Protein AF-A0A3C1D9B4-F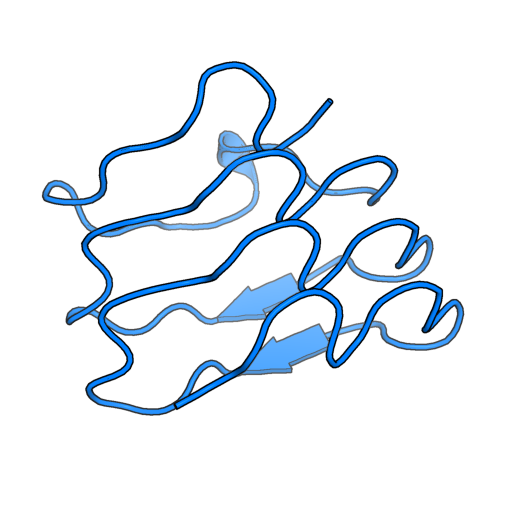1 (afdb_monomer_lite)

Sequence (77 aa):
WIGQRCFADCAALESVVLPQGLEFVEEGVFENCKALQAVAVSNALTHVESRAFAATGLSRQDIAFPETCIFAPDAFA

Structure (mmCIF, N/CA/C/O backbone):
data_AF-A0A3C1D9B4-F1
#
_entry.id   AF-A0A3C1D9B4-F1
#
loop_
_atom_site.group_PDB
_atom_site.id
_atom_site.type_symbol
_atom_site.label_atom_id
_atom_site.label_alt_id
_atom_site.label_comp_id
_atom_site.label_asym_id
_atom_site.label_entity_id
_atom_site.label_seq_id
_atom_site.pdbx_PDB_ins_code
_atom_site.Cartn_x
_atom_site.Cartn_y
_atom_site.Cartn_z
_atom_site.occupancy
_atom_site.B_iso_or_equiv
_atom_site.auth_seq_id
_atom_site.auth_comp_id
_atom_site.auth_asym_id
_atom_site.auth_atom_id
_atom_site.pdbx_PDB_model_num
ATOM 1 N N . TRP A 1 1 ? -5.335 -12.239 7.419 1.00 71.44 1 TRP A N 1
ATOM 2 C CA . TRP A 1 1 ? -4.036 -11.579 7.633 1.00 71.44 1 TRP A CA 1
ATOM 3 C C . TRP A 1 1 ? -3.288 -11.578 6.311 1.00 71.44 1 TRP A C 1
ATOM 5 O O . TRP A 1 1 ? -3.283 -12.614 5.654 1.00 71.44 1 TRP A O 1
ATOM 15 N N . ILE A 1 2 ? -2.758 -10.427 5.895 1.00 79.19 2 ILE A N 1
ATOM 16 C CA . ILE A 1 2 ? -1.897 -10.281 4.715 1.00 79.19 2 ILE A CA 1
ATOM 17 C C . ILE A 1 2 ? -0.538 -9.853 5.261 1.00 79.19 2 ILE A C 1
ATOM 19 O O . ILE A 1 2 ? -0.455 -8.805 5.894 1.00 79.19 2 ILE A O 1
ATOM 23 N N . GLY A 1 3 ? 0.477 -10.695 5.084 1.00 86.69 3 GLY A N 1
ATOM 24 C CA . GLY A 1 3 ? 1.808 -10.436 5.628 1.00 86.69 3 GLY A CA 1
ATOM 25 C C . GLY A 1 3 ? 2.604 -9.432 4.797 1.00 86.69 3 GLY A C 1
ATOM 26 O O . GLY A 1 3 ? 2.278 -9.170 3.635 1.00 86.69 3 GLY A O 1
ATOM 27 N N . GLN A 1 4 ? 3.679 -8.918 5.391 1.00 93.81 4 GLN A N 1
ATOM 28 C CA . GLN A 1 4 ? 4.650 -8.034 4.740 1.00 93.81 4 GLN A CA 1
ATOM 29 C C . GLN A 1 4 ? 5.047 -8.521 3.341 1.00 93.81 4 GLN A C 1
ATOM 31 O O . GLN A 1 4 ? 5.356 -9.699 3.144 1.00 93.81 4 GLN A O 1
ATOM 36 N N . ARG A 1 5 ? 5.060 -7.597 2.372 1.00 94.19 5 ARG A N 1
ATOM 37 C CA . ARG A 1 5 ? 5.475 -7.839 0.977 1.00 94.19 5 ARG A CA 1
ATOM 38 C C . ARG A 1 5 ? 4.787 -9.012 0.258 1.00 94.19 5 ARG A C 1
ATOM 40 O O . ARG A 1 5 ? 5.307 -9.500 -0.740 1.00 94.19 5 ARG A O 1
ATOM 47 N N . CYS A 1 6 ? 3.612 -9.463 0.709 1.00 94.62 6 CYS A N 1
ATOM 48 C CA . CYS A 1 6 ? 2.958 -10.657 0.152 1.00 94.62 6 CYS A CA 1
ATOM 49 C C . CYS A 1 6 ? 2.634 -10.555 -1.351 1.00 94.62 6 CYS A C 1
ATOM 51 O O . CYS A 1 6 ? 2.624 -11.577 -2.036 1.00 94.62 6 CYS A O 1
ATOM 53 N N . PHE A 1 7 ? 2.370 -9.348 -1.857 1.00 95.56 7 PHE A N 1
ATOM 54 C CA . PHE A 1 7 ? 2.132 -9.082 -3.277 1.00 95.56 7 PHE A CA 1
ATOM 55 C C . PHE A 1 7 ? 3.188 -8.148 -3.875 1.00 95.56 7 PHE A C 1
ATOM 57 O O . PHE A 1 7 ? 2.959 -7.598 -4.949 1.00 95.56 7 PHE A O 1
ATOM 64 N N . ALA A 1 8 ? 4.338 -7.969 -3.217 1.00 96.12 8 ALA A N 1
ATOM 65 C CA . ALA A 1 8 ? 5.398 -7.128 -3.753 1.00 96.12 8 ALA A CA 1
ATOM 66 C C . ALA A 1 8 ? 5.849 -7.636 -5.135 1.00 96.12 8 ALA A C 1
ATOM 68 O O . ALA A 1 8 ? 5.861 -8.840 -5.402 1.00 96.12 8 ALA A O 1
ATOM 69 N N . ASP A 1 9 ? 6.174 -6.701 -6.026 1.00 97.00 9 ASP A N 1
ATOM 70 C CA . ASP A 1 9 ? 6.630 -6.935 -7.400 1.00 97.00 9 ASP A CA 1
ATOM 71 C C . ASP A 1 9 ? 5.624 -7.672 -8.307 1.00 97.00 9 ASP A C 1
ATOM 73 O O . ASP A 1 9 ? 5.975 -8.126 -9.403 1.00 97.00 9 ASP A O 1
ATOM 77 N N . CYS A 1 10 ? 4.345 -7.747 -7.919 1.00 96.62 10 CYS A N 1
ATOM 78 C CA . CYS A 1 10 ? 3.287 -8.286 -8.772 1.00 96.62 10 CYS A CA 1
ATOM 79 C C . CYS A 1 10 ? 2.933 -7.298 -9.898 1.00 96.62 10 CYS A C 1
ATOM 81 O O . CYS A 1 10 ? 1.885 -6.657 -9.904 1.00 96.62 10 CYS A O 1
ATOM 83 N N . ALA A 1 11 ? 3.808 -7.191 -10.899 1.00 93.88 11 ALA A N 1
ATOM 84 C CA . ALA A 1 11 ? 3.710 -6.212 -11.981 1.00 93.88 11 ALA A CA 1
ATOM 85 C C . ALA A 1 11 ? 2.467 -6.365 -12.877 1.00 93.88 11 ALA A C 1
ATOM 87 O O . ALA A 1 11 ? 2.121 -5.420 -13.576 1.00 93.88 11 ALA A O 1
ATOM 88 N N . ALA A 1 12 ? 1.812 -7.531 -12.862 1.00 96.12 12 ALA A N 1
ATOM 89 C CA . ALA A 1 12 ? 0.575 -7.803 -13.600 1.00 96.12 12 ALA A CA 1
ATOM 90 C C . ALA A 1 12 ? -0.702 -7.631 -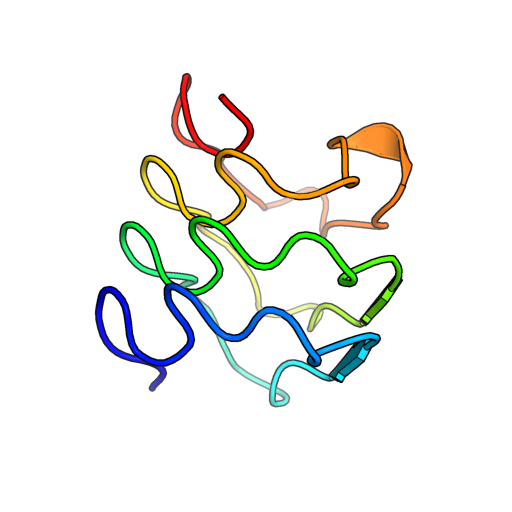12.753 1.00 96.12 12 ALA A C 1
ATOM 92 O O . ALA A 1 12 ? -1.800 -7.864 -13.250 1.00 96.12 12 ALA A O 1
ATOM 93 N N . LEU A 1 13 ? -0.584 -7.284 -11.467 1.00 95.94 13 LEU A N 1
ATOM 94 C CA . LEU A 1 13 ? -1.735 -7.127 -10.585 1.00 95.94 13 LEU A CA 1
ATOM 95 C C . LEU A 1 13 ? -2.422 -5.789 -10.863 1.00 95.94 13 LEU A C 1
ATOM 97 O O . LEU A 1 13 ? -1.901 -4.744 -10.497 1.00 95.94 13 LEU A O 1
ATOM 101 N N . GLU A 1 14 ? -3.584 -5.833 -11.510 1.00 96.06 14 GLU A N 1
ATOM 102 C CA . GLU A 1 14 ? -4.326 -4.630 -11.916 1.00 96.06 14 GLU A CA 1
ATOM 103 C C . GLU A 1 14 ? -5.312 -4.140 -10.854 1.00 96.06 14 GLU A C 1
ATOM 105 O O . GLU A 1 14 ? -5.511 -2.935 -10.676 1.00 96.06 14 GLU A O 1
ATOM 110 N N . SER A 1 15 ? -5.936 -5.075 -10.133 1.00 95.50 15 SER A N 1
ATOM 111 C CA . SER A 1 15 ? -6.927 -4.761 -9.110 1.00 95.50 15 SER A CA 1
ATOM 112 C C . SER A 1 15 ? -6.901 -5.734 -7.939 1.00 95.50 15 SER A C 1
ATOM 114 O O . SER A 1 15 ? -6.567 -6.910 -8.093 1.00 95.50 15 SER A O 1
ATOM 116 N N . VAL A 1 16 ? -7.262 -5.235 -6.755 1.00 94.62 16 VAL A N 1
ATOM 117 C CA . VAL A 1 16 ? -7.313 -6.012 -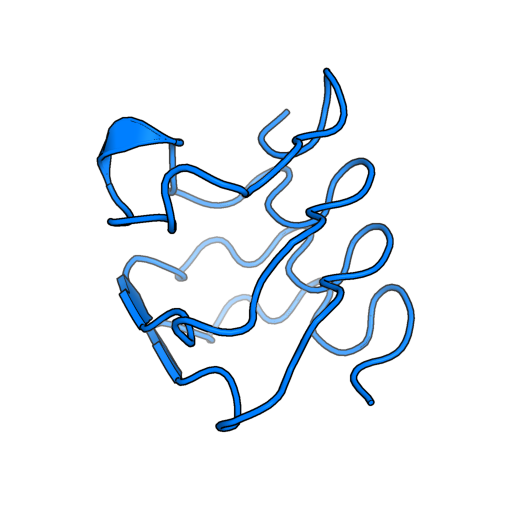5.511 1.00 94.62 16 VAL A CA 1
ATOM 118 C C . VAL A 1 16 ? -8.587 -5.700 -4.741 1.00 94.62 16 VAL A C 1
ATOM 120 O O . VAL A 1 16 ? -8.984 -4.544 -4.610 1.00 94.62 16 VAL A O 1
ATOM 123 N N . VAL A 1 17 ? -9.197 -6.737 -4.169 1.00 94.75 17 VAL A N 1
ATOM 124 C CA . VAL A 1 17 ? -10.267 -6.604 -3.177 1.00 94.75 17 VAL A CA 1
ATOM 125 C C . VAL A 1 17 ? -9.731 -7.076 -1.834 1.00 94.75 17 VAL A C 1
ATOM 127 O O . VAL A 1 17 ? -9.397 -8.251 -1.674 1.00 94.75 17 VAL A O 1
ATOM 130 N N . LEU A 1 18 ? -9.625 -6.162 -0.869 1.00 92.19 18 LEU A N 1
ATOM 131 C CA . LEU A 1 18 ? -9.179 -6.504 0.475 1.00 92.19 18 LEU A CA 1
ATOM 132 C C . LEU A 1 18 ? -10.282 -7.277 1.219 1.00 92.19 18 LEU A C 1
ATOM 134 O O . LEU A 1 18 ? -11.461 -6.929 1.109 1.00 92.19 18 LEU A O 1
ATOM 138 N N . PRO A 1 19 ? -9.928 -8.317 1.996 1.00 90.94 19 PRO A N 1
ATOM 139 C CA . PRO A 1 19 ? -10.903 -9.099 2.746 1.00 90.94 19 PRO A CA 1
ATOM 140 C C . PRO A 1 19 ? -11.706 -8.247 3.732 1.00 90.94 19 PRO A C 1
ATOM 142 O O . PRO A 1 19 ? -11.171 -7.340 4.374 1.00 90.94 19 PRO A O 1
ATOM 145 N N . GLN A 1 20 ? -12.977 -8.607 3.923 1.00 90.19 20 GLN A N 1
ATOM 146 C CA . GLN A 1 20 ? -13.788 -8.069 5.017 1.00 90.19 20 GLN A CA 1
ATOM 147 C C . GLN A 1 20 ? -13.107 -8.373 6.359 1.00 90.19 20 GLN A C 1
ATOM 149 O O . GLN A 1 20 ? -12.685 -9.503 6.602 1.00 90.19 20 GLN A O 1
ATOM 154 N N . GLY A 1 21 ? -12.974 -7.357 7.213 1.00 90.44 21 GLY A N 1
ATOM 155 C CA . GLY A 1 21 ? -12.276 -7.480 8.499 1.00 90.44 21 GLY A CA 1
ATOM 156 C C . GLY A 1 21 ? -10.748 -7.379 8.426 1.00 90.44 21 GLY A C 1
ATOM 157 O O . GLY A 1 21 ? -10.088 -7.587 9.437 1.00 90.44 21 GLY A O 1
ATOM 158 N N . LEU A 1 22 ? -10.156 -7.069 7.264 1.00 93.56 22 LEU A N 1
ATOM 159 C CA . LEU A 1 22 ? -8.735 -6.727 7.219 1.00 93.56 22 LEU A CA 1
ATOM 160 C C . LEU A 1 22 ? -8.507 -5.366 7.890 1.00 93.56 22 LEU A C 1
ATOM 162 O O . LEU A 1 22 ? -8.963 -4.346 7.379 1.00 93.56 22 LEU A O 1
ATOM 166 N N . GLU A 1 23 ? -7.785 -5.377 9.007 1.00 93.88 23 GLU A N 1
ATOM 167 C CA . GLU A 1 23 ? -7.493 -4.179 9.804 1.00 93.88 23 GLU A CA 1
ATOM 168 C C . GLU A 1 23 ? -6.167 -3.504 9.428 1.00 93.88 23 GLU A C 1
ATOM 170 O O . GLU A 1 23 ? -6.051 -2.285 9.556 1.00 93.88 23 GLU A O 1
ATOM 175 N N . PHE A 1 24 ? -5.201 -4.274 8.917 1.00 92.94 24 PHE A N 1
ATOM 176 C CA . PHE A 1 24 ? -3.841 -3.815 8.628 1.00 92.94 24 PHE A CA 1
ATOM 177 C C . PHE A 1 24 ? -3.425 -4.196 7.205 1.00 92.94 24 PHE A C 1
ATOM 179 O O . PHE A 1 24 ? -3.586 -5.349 6.789 1.00 92.94 24 PHE A O 1
ATOM 186 N N . VAL A 1 25 ? -2.847 -3.237 6.484 1.00 94.00 25 VAL A N 1
ATOM 187 C CA . VAL A 1 25 ? -2.008 -3.487 5.307 1.00 94.00 25 VAL A CA 1
ATOM 188 C C . VAL A 1 25 ? -0.569 -3.284 5.756 1.00 94.00 25 VAL A C 1
ATOM 190 O O . VAL A 1 25 ? -0.160 -2.161 6.039 1.00 94.00 25 VAL A O 1
ATOM 193 N N . GLU A 1 26 ? 0.167 -4.385 5.871 1.00 95.94 26 GLU A N 1
ATOM 194 C CA . GLU A 1 26 ? 1.536 -4.373 6.378 1.00 95.94 26 GLU A CA 1
ATOM 195 C C . GLU A 1 26 ? 2.546 -3.740 5.406 1.00 95.94 26 GLU A C 1
ATOM 197 O O . GLU A 1 26 ? 2.221 -3.335 4.285 1.00 95.94 26 GLU A O 1
ATOM 202 N N . GLU A 1 27 ? 3.797 -3.652 5.861 1.00 96.44 27 GLU A N 1
ATOM 203 C CA . GLU 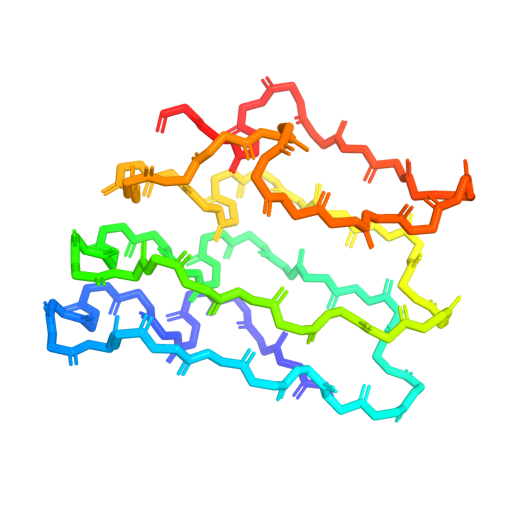A 1 27 ? 4.885 -3.034 5.113 1.00 96.44 27 GLU A CA 1
ATOM 204 C C . GLU A 1 27 ? 5.034 -3.663 3.720 1.00 96.44 27 GLU A C 1
ATOM 206 O O . GLU A 1 27 ? 5.141 -4.887 3.566 1.00 96.44 27 GLU A O 1
ATOM 211 N N . GLY A 1 28 ? 5.058 -2.810 2.696 1.00 96.25 28 GLY A N 1
ATOM 212 C CA . GLY A 1 28 ? 5.398 -3.208 1.332 1.00 96.25 28 GLY A CA 1
ATOM 213 C C . GLY A 1 28 ? 4.432 -4.184 0.657 1.00 96.25 28 GLY A C 1
ATOM 214 O O . GLY A 1 28 ? 4.810 -4.786 -0.343 1.00 96.25 28 GLY A O 1
ATOM 215 N N . VAL A 1 29 ? 3.218 -4.401 1.181 1.00 96.75 29 VAL A N 1
ATOM 216 C CA . VAL A 1 29 ? 2.309 -5.457 0.688 1.00 96.75 29 VAL A CA 1
ATOM 217 C C . VAL A 1 29 ? 2.099 -5.412 -0.827 1.00 96.75 29 VAL A C 1
ATOM 219 O O . VAL A 1 29 ? 2.120 -6.474 -1.440 1.00 96.75 29 VAL A O 1
ATOM 222 N N . PHE A 1 30 ? 1.941 -4.228 -1.423 1.00 96.81 30 PHE A N 1
ATOM 223 C CA . PHE A 1 30 ? 1.791 -4.012 -2.868 1.00 96.81 30 PHE A CA 1
ATOM 224 C C . PHE A 1 30 ? 2.948 -3.192 -3.466 1.00 96.81 30 PHE A C 1
ATOM 226 O O . PHE A 1 30 ? 2.771 -2.529 -4.489 1.00 96.81 30 PHE A O 1
ATOM 233 N N . GLU A 1 31 ? 4.125 -3.213 -2.835 1.00 96.56 31 GLU A N 1
ATOM 234 C CA . GLU A 1 31 ? 5.324 -2.518 -3.323 1.00 96.56 31 GLU A CA 1
ATOM 235 C C . GLU A 1 31 ? 5.636 -2.943 -4.772 1.00 96.56 31 GLU A C 1
ATOM 237 O O . GLU A 1 31 ? 5.585 -4.126 -5.101 1.00 96.56 31 GLU A O 1
ATOM 242 N N . ASN A 1 32 ? 5.936 -1.990 -5.661 1.00 96.56 32 ASN A N 1
ATOM 243 C CA . ASN A 1 32 ? 6.240 -2.217 -7.085 1.00 96.56 32 ASN A CA 1
ATOM 244 C C . ASN A 1 32 ? 5.127 -2.880 -7.931 1.00 96.56 32 ASN A C 1
ATOM 246 O O . ASN A 1 32 ? 5.390 -3.338 -9.051 1.00 96.56 32 ASN A O 1
ATOM 250 N N . CYS A 1 33 ? 3.871 -2.894 -7.479 1.00 96.94 33 CYS A N 1
ATOM 251 C CA . CYS A 1 33 ? 2.735 -3.322 -8.304 1.00 96.94 33 CYS A CA 1
ATOM 252 C C . CYS A 1 33 ? 2.363 -2.247 -9.342 1.00 96.94 33 CYS A C 1
ATOM 254 O O . CYS A 1 33 ? 1.394 -1.507 -9.190 1.00 96.94 33 CYS A O 1
ATOM 256 N N . LYS A 1 34 ? 3.146 -2.146 -10.422 1.00 95.06 34 LYS A N 1
ATOM 257 C CA . LYS A 1 34 ? 3.050 -1.051 -11.411 1.00 95.06 34 LYS A CA 1
ATOM 258 C C . LYS A 1 34 ? 1.742 -1.004 -12.203 1.00 95.06 34 LYS A C 1
ATOM 260 O O . LYS A 1 34 ? 1.363 0.068 -12.663 1.00 95.06 34 LYS A O 1
ATOM 265 N N . ALA A 1 35 ? 1.081 -2.145 -12.392 1.00 96.12 35 ALA A N 1
ATOM 266 C CA . ALA A 1 35 ? -0.213 -2.207 -13.069 1.00 96.12 35 ALA A CA 1
ATOM 267 C C . ALA A 1 35 ? -1.398 -1.947 -12.128 1.00 96.12 35 ALA A C 1
ATOM 269 O O . ALA A 1 35 ? -2.521 -1.835 -12.612 1.00 96.12 35 ALA A O 1
ATOM 270 N N . LEU A 1 36 ? -1.173 -1.844 -10.812 1.00 96.12 36 LEU A N 1
ATOM 271 C CA . LEU A 1 36 ? -2.249 -1.733 -9.835 1.00 96.12 36 LEU A CA 1
ATOM 272 C C . LEU A 1 36 ? -2.910 -0.361 -9.945 1.00 96.12 36 LEU A C 1
ATOM 274 O O . LEU A 1 36 ? -2.283 0.660 -9.669 1.00 96.12 36 LEU A O 1
ATOM 278 N N . GLN A 1 37 ? -4.178 -0.361 -10.354 1.00 93.94 37 GLN A N 1
ATOM 279 C CA . GLN A 1 37 ? -4.985 0.842 -10.580 1.00 93.94 37 GLN A CA 1
ATOM 280 C C . GLN A 1 37 ? -6.256 0.879 -9.732 1.00 93.94 37 GLN A C 1
ATOM 282 O O . GLN A 1 37 ? -6.888 1.926 -9.630 1.00 93.94 37 GLN A O 1
ATOM 287 N N . ALA A 1 38 ? -6.650 -0.239 -9.120 1.00 93.81 38 ALA A N 1
ATOM 288 C CA . ALA A 1 38 ? -7.858 -0.291 -8.308 1.00 93.81 38 ALA A CA 1
ATOM 289 C C . ALA A 1 38 ? -7.666 -1.138 -7.050 1.00 93.81 38 ALA A C 1
ATOM 291 O O . ALA A 1 38 ? -7.272 -2.302 -7.114 1.00 93.81 38 ALA A O 1
ATOM 292 N N . VAL A 1 39 ? -8.012 -0.575 -5.893 1.00 94.75 39 VAL A N 1
ATOM 293 C CA . VAL A 1 39 ? -8.027 -1.302 -4.620 1.00 94.75 39 VAL A CA 1
ATOM 294 C C . VAL A 1 39 ? -9.358 -1.046 -3.932 1.00 94.75 39 VAL A C 1
ATOM 296 O O . VAL A 1 39 ? -9.666 0.078 -3.545 1.00 94.75 39 VAL A O 1
ATOM 299 N N . ALA A 1 40 ? -10.152 -2.099 -3.767 1.00 93.56 40 ALA A N 1
ATOM 300 C CA . ALA A 1 40 ? -11.343 -2.060 -2.935 1.00 93.56 40 ALA A CA 1
ATOM 301 C C . ALA A 1 40 ? -10.940 -2.361 -1.489 1.00 93.56 40 ALA A C 1
ATOM 303 O O . ALA A 1 40 ? -10.527 -3.476 -1.163 1.00 93.56 40 ALA A O 1
ATOM 304 N N . VAL A 1 41 ? -11.040 -1.353 -0.628 1.00 92.06 41 VAL A N 1
ATOM 305 C CA . VAL A 1 41 ? -10.689 -1.448 0.792 1.00 92.06 41 VAL A CA 1
ATOM 306 C C . VAL A 1 41 ? -11.890 -1.851 1.646 1.00 92.06 41 VAL A C 1
ATOM 308 O O . VAL A 1 41 ? -13.041 -1.564 1.322 1.00 92.06 41 VAL A O 1
ATOM 311 N N . SER A 1 42 ? -11.613 -2.539 2.752 1.00 89.31 42 SER A N 1
ATOM 312 C CA . SER A 1 42 ? -12.611 -2.916 3.757 1.00 89.31 42 SER A CA 1
ATOM 313 C C . SER A 1 42 ? -12.845 -1.766 4.741 1.00 89.31 42 SER A C 1
ATOM 315 O O . SER A 1 42 ? -11.905 -1.068 5.114 1.00 89.31 42 SER A O 1
ATOM 317 N N . ASN A 1 43 ? -14.076 -1.627 5.244 1.00 90.44 43 ASN A N 1
ATOM 318 C CA . ASN A 1 43 ? -14.427 -0.635 6.273 1.00 90.44 43 ASN A CA 1
ATOM 319 C C . ASN A 1 43 ? -13.705 -0.862 7.611 1.00 90.44 43 ASN A C 1
ATOM 321 O O . ASN A 1 43 ? -13.646 0.045 8.433 1.00 90.44 43 ASN A O 1
ATOM 325 N N . ALA A 1 44 ? -13.185 -2.070 7.838 1.00 93.31 44 ALA A N 1
ATOM 326 C CA . ALA A 1 44 ? -12.417 -2.404 9.034 1.00 93.31 44 ALA A CA 1
ATOM 327 C C . ALA A 1 44 ? -10.945 -1.963 8.954 1.00 93.31 44 ALA A C 1
ATOM 329 O O . ALA A 1 44 ? -10.225 -2.114 9.936 1.00 93.31 44 ALA A O 1
ATOM 330 N N . LEU A 1 45 ? -10.480 -1.454 7.806 1.00 93.94 45 LEU A N 1
ATOM 331 C CA . LEU A 1 45 ? -9.086 -1.065 7.636 1.00 93.94 45 LEU A CA 1
ATOM 332 C C . LEU A 1 45 ? -8.764 0.152 8.509 1.00 93.94 45 LEU A C 1
ATOM 334 O O . LEU A 1 45 ? -9.399 1.202 8.404 1.00 93.94 45 LEU A O 1
ATOM 338 N N . THR A 1 46 ? -7.757 0.000 9.363 1.00 94.94 46 THR A N 1
ATOM 339 C CA . THR A 1 46 ? -7.330 1.037 10.307 1.00 94.94 46 THR A CA 1
ATOM 340 C C . THR A 1 46 ? -5.905 1.501 10.057 1.00 94.94 46 THR A C 1
ATOM 342 O O . THR A 1 46 ? -5.599 2.643 10.381 1.00 94.94 46 THR A O 1
ATOM 345 N N . HIS A 1 47 ? -5.041 0.668 9.469 1.00 94.62 47 HIS A N 1
ATOM 346 C CA . HIS A 1 47 ? -3.629 1.001 9.290 1.00 94.62 47 HIS A CA 1
ATOM 347 C C . HIS A 1 47 ? -3.104 0.580 7.919 1.00 94.62 47 HIS A C 1
ATOM 349 O O . HIS A 1 47 ? -3.343 -0.538 7.451 1.00 94.62 47 HIS A O 1
ATOM 355 N N . VAL A 1 48 ? -2.345 1.484 7.307 1.00 94.81 48 VAL A N 1
ATOM 356 C CA . VAL A 1 48 ? -1.540 1.242 6.110 1.00 94.81 48 VAL A CA 1
ATOM 357 C C . VAL A 1 48 ? -0.096 1.592 6.445 1.00 94.81 48 VAL A C 1
ATOM 359 O O . VAL A 1 48 ? 0.234 2.760 6.666 1.00 94.81 48 VAL A O 1
ATOM 362 N N . GLU A 1 49 ? 0.747 0.569 6.502 1.00 96.19 49 GLU A N 1
ATOM 363 C CA . GLU A 1 49 ? 2.143 0.677 6.917 1.00 96.19 49 GLU A CA 1
ATOM 364 C C . GLU A 1 49 ? 3.057 1.201 5.797 1.00 96.19 49 GLU A C 1
ATOM 366 O O . GLU A 1 49 ? 2.643 1.444 4.657 1.00 96.19 49 GLU A O 1
ATOM 371 N N . SER A 1 50 ? 4.331 1.401 6.140 1.00 96.38 50 SER A N 1
ATOM 372 C CA . SER A 1 50 ? 5.348 1.934 5.234 1.00 96.38 50 SER A CA 1
ATOM 373 C C . SER A 1 50 ? 5.414 1.166 3.918 1.00 96.38 50 SER A C 1
ATOM 375 O O . SER A 1 50 ? 5.401 -0.065 3.878 1.00 96.38 50 SER A O 1
ATOM 377 N N . ARG A 1 51 ? 5.497 1.911 2.812 1.00 95.81 51 ARG A N 1
ATOM 378 C CA . ARG A 1 51 ? 5.638 1.382 1.448 1.00 95.81 51 ARG A CA 1
ATOM 379 C C . ARG A 1 51 ? 4.552 0.417 0.980 1.00 95.81 51 ARG A C 1
ATOM 381 O O . ARG A 1 51 ? 4.729 -0.219 -0.054 1.00 95.81 51 ARG A O 1
ATOM 388 N N . ALA A 1 52 ? 3.432 0.305 1.693 1.00 95.50 52 ALA A N 1
ATOM 389 C CA . ALA A 1 52 ? 2.352 -0.613 1.346 1.00 95.50 52 ALA A CA 1
ATOM 390 C C . ALA A 1 52 ? 1.899 -0.501 -0.120 1.00 95.50 52 ALA A C 1
ATOM 392 O O . ALA A 1 52 ? 1.568 -1.513 -0.726 1.00 95.50 52 ALA A O 1
ATOM 393 N N . PHE A 1 53 ? 1.931 0.706 -0.684 1.00 95.19 53 PHE A N 1
ATOM 394 C CA . PHE A 1 53 ? 1.615 1.024 -2.076 1.00 95.19 53 PHE A CA 1
ATOM 395 C C . PHE A 1 53 ? 2.766 1.778 -2.765 1.00 95.19 53 PHE A C 1
ATOM 397 O O . PHE A 1 53 ? 2.532 2.541 -3.705 1.00 95.19 53 PHE A O 1
ATOM 404 N N . ALA A 1 54 ? 4.008 1.588 -2.307 1.00 95.25 54 ALA A N 1
ATOM 405 C CA . ALA A 1 54 ? 5.161 2.257 -2.901 1.00 95.25 54 ALA A CA 1
ATOM 406 C C . ALA A 1 54 ? 5.392 1.816 -4.348 1.00 95.25 54 ALA A C 1
ATOM 408 O O . ALA A 1 54 ? 5.229 0.639 -4.685 1.00 95.25 54 ALA A O 1
ATOM 409 N N . ALA A 1 55 ? 5.787 2.760 -5.200 1.00 94.06 55 ALA A N 1
ATOM 410 C CA . ALA A 1 55 ? 6.002 2.543 -6.632 1.00 94.06 55 ALA A CA 1
ATOM 411 C C . ALA A 1 55 ? 4.820 1.852 -7.357 1.00 94.06 55 ALA A C 1
ATOM 413 O O . ALA A 1 55 ? 5.004 1.170 -8.374 1.00 94.06 55 ALA A O 1
ATOM 414 N N . THR A 1 56 ? 3.603 2.036 -6.840 1.00 93.56 56 THR A N 1
ATOM 415 C CA . THR A 1 56 ? 2.359 1.728 -7.555 1.00 93.56 56 THR A CA 1
ATOM 416 C C . THR A 1 56 ? 1.910 2.943 -8.368 1.00 93.56 56 THR A C 1
ATOM 418 O O . THR A 1 56 ? 2.425 4.048 -8.200 1.00 93.56 56 THR A O 1
ATOM 421 N N . GLY A 1 57 ? 0.941 2.760 -9.267 1.00 90.38 57 GLY A N 1
ATOM 422 C CA . GLY A 1 57 ? 0.293 3.881 -9.957 1.00 90.38 57 GLY A CA 1
ATOM 423 C C . GLY A 1 57 ? -0.716 4.643 -9.089 1.00 90.38 57 GLY A C 1
ATOM 424 O O . GLY A 1 57 ? -1.381 5.537 -9.604 1.00 90.38 57 GLY A O 1
ATOM 425 N N . LEU A 1 58 ? -0.865 4.268 -7.814 1.00 92.00 58 LEU A N 1
ATOM 426 C CA . LEU A 1 58 ? -1.924 4.737 -6.930 1.00 92.00 58 LEU A CA 1
ATOM 427 C C . LEU A 1 58 ? -1.440 5.822 -5.980 1.00 92.00 58 LEU A C 1
ATOM 429 O O . LEU A 1 58 ? -0.371 5.748 -5.382 1.00 92.00 58 LEU A O 1
ATOM 433 N N . SER A 1 59 ? -2.312 6.793 -5.769 1.00 90.31 59 SER A N 1
ATOM 434 C CA . SER A 1 59 ? -2.207 7.820 -4.749 1.00 90.31 59 SER A CA 1
ATOM 435 C C . SER A 1 59 ? -3.342 7.677 -3.738 1.00 90.31 59 SER A C 1
ATOM 437 O O . SER A 1 59 ? -4.378 7.062 -3.992 1.00 90.31 59 SER A O 1
ATOM 439 N N . ARG A 1 60 ? -3.199 8.333 -2.581 1.00 86.44 60 ARG A N 1
ATOM 440 C CA . ARG A 1 60 ? -4.228 8.347 -1.524 1.00 86.44 60 ARG A CA 1
ATOM 441 C C . ARG A 1 60 ? -5.624 8.767 -2.015 1.00 86.44 60 ARG A C 1
ATOM 443 O O . ARG A 1 60 ? -6.611 8.385 -1.403 1.00 86.44 60 ARG A O 1
ATOM 450 N N . GLN A 1 61 ? -5.707 9.576 -3.070 1.00 88.88 61 GLN A N 1
ATOM 451 C CA . GLN A 1 61 ? -6.972 10.092 -3.609 1.00 88.88 61 GLN A CA 1
ATOM 452 C C . GLN A 1 61 ? -7.688 9.097 -4.533 1.00 88.88 61 GLN A C 1
ATOM 454 O O . GLN A 1 61 ? -8.887 9.241 -4.750 1.00 88.88 61 GLN A O 1
ATOM 459 N N . ASP A 1 62 ? -6.978 8.089 -5.041 1.00 90.44 62 ASP A N 1
ATOM 460 C CA . ASP A 1 62 ? -7.534 7.111 -5.983 1.00 90.44 62 ASP A CA 1
ATOM 461 C C . ASP A 1 62 ? -8.336 6.014 -5.269 1.00 90.44 62 ASP A C 1
ATOM 463 O O . ASP A 1 62 ? -9.147 5.320 -5.882 1.00 90.44 62 ASP A O 1
ATOM 467 N N . ILE A 1 63 ? -8.126 5.862 -3.958 1.00 90.69 63 ILE A N 1
ATOM 468 C CA . ILE A 1 63 ? -8.751 4.833 -3.128 1.00 90.69 63 ILE A CA 1
ATOM 469 C C . ILE A 1 63 ? -9.572 5.494 -2.022 1.00 90.69 63 ILE A C 1
ATOM 471 O O . ILE A 1 63 ? -9.093 6.346 -1.273 1.00 90.69 63 ILE A O 1
ATOM 475 N N . ALA A 1 64 ? -10.816 5.045 -1.874 1.00 92.50 64 ALA A N 1
ATOM 476 C CA . ALA A 1 64 ? -11.707 5.496 -0.814 1.00 92.50 64 ALA A CA 1
ATOM 477 C C . ALA A 1 64 ? -11.405 4.771 0.509 1.00 92.50 64 ALA A C 1
ATOM 479 O O . ALA A 1 64 ? -12.023 3.755 0.816 1.00 92.50 64 ALA A O 1
ATOM 480 N N . PHE A 1 65 ? -10.452 5.284 1.288 1.00 91.69 65 PHE A N 1
ATOM 481 C CA . PHE A 1 65 ? -10.121 4.746 2.612 1.00 91.69 65 PHE A CA 1
ATOM 482 C C . PHE A 1 65 ? -11.156 5.110 3.692 1.00 91.69 65 PHE A C 1
ATOM 484 O O . PHE A 1 65 ? -11.736 6.197 3.634 1.00 91.69 65 PHE A O 1
ATOM 491 N N . PRO A 1 66 ? -11.346 4.257 4.719 1.00 91.56 66 PRO A N 1
ATOM 492 C CA . PRO A 1 66 ? -12.111 4.621 5.911 1.00 91.56 66 PRO A CA 1
ATOM 493 C C . PRO A 1 66 ? -11.515 5.843 6.625 1.00 91.56 66 PRO A C 1
ATOM 495 O O . PRO A 1 66 ? -10.297 6.012 6.668 1.00 91.56 66 PRO A O 1
ATOM 498 N N . GLU A 1 67 ? -12.357 6.667 7.253 1.00 89.00 67 GLU A N 1
ATOM 499 C CA . GLU A 1 67 ? -11.912 7.870 7.984 1.00 89.00 67 GLU A CA 1
ATOM 500 C C . GLU A 1 67 ? -11.007 7.550 9.183 1.00 89.00 67 GLU A C 1
ATOM 502 O O . GLU A 1 67 ? -10.185 8.367 9.588 1.00 89.00 67 GLU A O 1
ATOM 507 N N . THR A 1 68 ? -11.133 6.343 9.735 1.00 89.44 68 THR A N 1
ATOM 508 C CA . THR A 1 68 ? -10.318 5.842 10.847 1.00 89.44 68 THR A CA 1
ATOM 509 C C . THR A 1 68 ? -8.921 5.397 10.419 1.00 89.44 68 THR A C 1
ATOM 511 O O . THR A 1 68 ? -8.132 5.000 11.273 1.00 89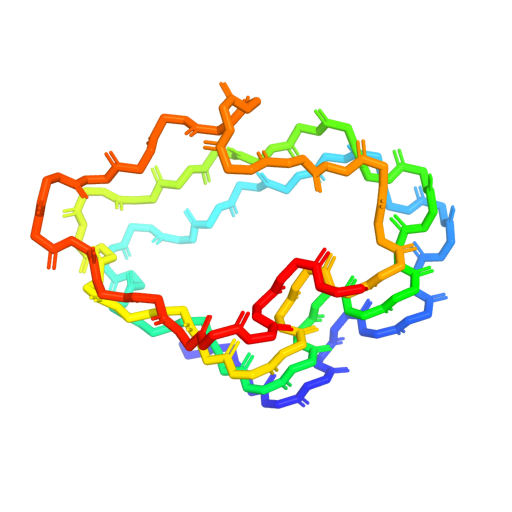.44 68 THR A O 1
ATOM 514 N N . CYS A 1 69 ? -8.621 5.403 9.117 1.00 93.25 69 CYS A N 1
ATOM 515 C CA . CYS A 1 69 ? -7.392 4.835 8.589 1.00 93.25 69 CYS A CA 1
ATOM 516 C C . CYS A 1 69 ? -6.195 5.770 8.808 1.00 93.25 69 CYS A C 1
ATOM 518 O O . CYS A 1 69 ? -6.194 6.933 8.394 1.00 93.25 69 CYS A O 1
ATOM 520 N N . ILE A 1 70 ? -5.151 5.232 9.428 1.00 94.25 70 ILE A N 1
ATOM 521 C CA . ILE A 1 70 ? -3.867 5.881 9.666 1.00 94.25 70 ILE A CA 1
ATOM 522 C C . ILE A 1 70 ? -2.879 5.387 8.606 1.00 94.25 70 ILE A C 1
ATOM 524 O O . ILE A 1 70 ? -2.862 4.208 8.253 1.00 94.25 70 ILE A O 1
ATOM 528 N N . PHE A 1 71 ? -2.057 6.301 8.091 1.00 94.94 71 PHE A N 1
ATOM 529 C CA . PHE A 1 71 ? -1.090 6.022 7.033 1.00 94.94 71 PHE A CA 1
ATOM 530 C C . PHE A 1 71 ? 0.321 6.322 7.522 1.00 94.94 71 PHE A C 1
ATOM 532 O O . PHE A 1 71 ? 0.569 7.394 8.083 1.00 94.94 71 PHE A O 1
ATOM 539 N N . ALA A 1 72 ? 1.251 5.415 7.240 1.00 95.44 72 ALA A N 1
ATOM 540 C CA . ALA A 1 72 ? 2.669 5.717 7.307 1.00 95.44 72 ALA A CA 1
ATOM 541 C C . ALA A 1 7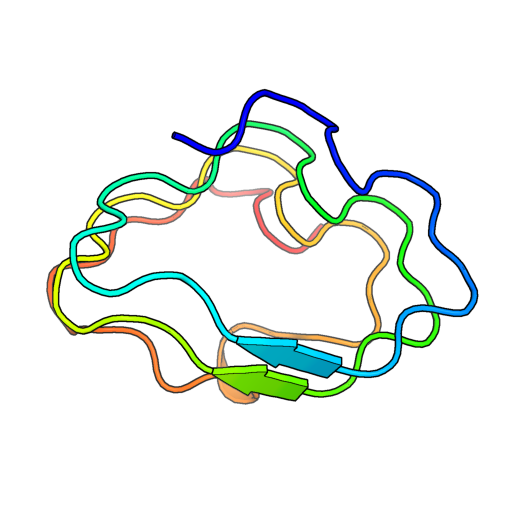2 ? 3.026 6.843 6.311 1.00 95.44 72 ALA A C 1
ATOM 543 O O . ALA A 1 72 ? 2.426 6.937 5.234 1.00 95.44 72 ALA A O 1
ATOM 544 N N . PRO A 1 73 ? 4.005 7.707 6.637 1.00 92.94 73 PRO A N 1
ATOM 545 C CA . PRO A 1 73 ? 4.356 8.865 5.811 1.00 92.94 73 PRO A CA 1
ATOM 546 C C . PRO A 1 73 ? 4.836 8.490 4.401 1.00 92.94 73 PRO A C 1
ATOM 548 O O . PRO A 1 73 ? 4.691 9.285 3.477 1.00 92.94 73 PRO A O 1
ATOM 551 N N . ASP A 1 74 ? 5.379 7.284 4.230 1.00 94.50 74 ASP A N 1
ATOM 552 C CA . ASP A 1 74 ? 5.903 6.733 2.980 1.00 94.50 74 ASP A CA 1
ATOM 553 C C . ASP A 1 74 ? 5.044 5.581 2.424 1.00 94.50 74 ASP A C 1
ATOM 555 O O . ASP A 1 74 ? 5.513 4.788 1.610 1.00 94.50 74 ASP A O 1
ATOM 559 N N . ALA A 1 75 ? 3.777 5.469 2.843 1.00 93.75 75 ALA A N 1
ATOM 560 C CA . ALA A 1 75 ? 2.873 4.406 2.391 1.00 93.75 75 ALA A CA 1
ATOM 561 C C . ALA A 1 75 ? 2.694 4.354 0.858 1.00 93.75 75 ALA A C 1
ATOM 563 O O . ALA A 1 75 ? 2.488 3.273 0.314 1.00 93.75 75 ALA A O 1
ATOM 564 N N . PHE A 1 76 ? 2.804 5.497 0.172 1.00 93.44 76 PHE A N 1
ATOM 565 C CA . PHE A 1 76 ? 2.625 5.649 -1.283 1.00 93.44 76 PHE A CA 1
ATOM 566 C C . PHE A 1 76 ? 3.880 6.211 -1.985 1.00 93.44 76 PHE A C 1
ATOM 568 O O . PHE A 1 76 ? 3.755 6.851 -3.026 1.00 93.44 76 PHE A O 1
ATOM 575 N N . ALA A 1 77 ? 5.063 6.077 -1.370 1.00 87.19 77 ALA A N 1
ATOM 576 C CA . ALA A 1 77 ? 6.306 6.684 -1.865 1.00 87.19 77 ALA A CA 1
ATOM 577 C C . ALA A 1 77 ? 6.824 6.096 -3.190 1.00 87.19 77 ALA A C 1
ATOM 579 O O . ALA A 1 77 ? 6.552 4.910 -3.486 1.00 87.19 77 ALA A O 1
#

Secondary structure (DSSP, 8-state):
---TTTTTT-TT--EEEPPTT--EE-TTTTTT-TT--EEE--TT--EE-TTTTTTSS--TTTS---TT-EE-TTTT-

Radius of gyration: 10.81 Å; chains: 1; bounding box: 21×22×24 Å

pLDDT: mean 93.17, std 3.92, range [71.44, 97.0]

Foldseek 3Di:
DQDACNQALVCVAQEEEDDAQPQEQDHQVHALNANHQYYHDYLNHQEQEACSQENYPDDPVSYDHHPNHDYDPRSHD